Protein AF-A0A8T5BWF0-F1 (afdb_monomer)

Nearest PDB structures (foldseek):
  5tds-assembly1_B  TM=7.026E-01  e=5.397E-01  Ectopseudomonas mendocina
  3dhi-assembly1_B  TM=6.306E-01  e=6.871E-01  Ectopseudomonas mendocina
  7d7q-assembly1_A  TM=3.908E-01  e=3.546E+00  Salpingoeca rosetta

Mean predicted aligned error: 4.99 Å

Radius of gyration: 15.74 Å; Cα contacts (8 Å, |Δi|>4): 168; chains: 1; bounding box: 37×25×46 Å

Secondary structure (DSSP, 8-state):
--HHHHHHHHHHHHHHHHHHHHHHHHH---HHHHHHHHHHHHHHHHHHHHHHHHHHHTT--SSPPHHHHHHHH-HHHHHHHHHHHHHHHHTTTS-HHHHHHHHHHHHHHHHHHHIIIIIISHHHHH---HHHHHHHHHHHHHHHHHHHHHHHHHHHHHTT-

Sequence (161 aa):
MNLSKYYACLALLEDETNKLYEELINQCKEDSVKLILLNILYETIKHKEVLIFISKLRGAVYPPVIDECVKEAGYLLKDSLEFIRKLKAQVKEDSLLNILKRLIEFEEGVSEEYLIKIHGEASKFMEDDPIVKKILNYIAKDEERYVKLLKSACRILSKKA

pLDDT: mean 86.9, std 13.26, range [45.47, 98.25]

Foldseek 3Di:
DQLLLLLLLVLVLLVLLLLLLVLLLVPDPDVLLNVLSVVLSVLSVVSNVLSNVSSVVSPDDPNDDVVVNCVNVNCLSVVSSVQSVVLSVCSVPDDSLVSLVVVLCCLVVCVVVPLCCRQAPVCVVPPPDVVSNVVSVVSSVSSVVSSVSSVVSSVVVVVVD

Solvent-accessible surface area (backbone atoms only — not comparable to full-atom values): 8473 Å² total; per-residue (Å²): 122,55,65,23,52,31,30,20,39,52,19,50,46,30,52,50,48,32,56,33,40,54,52,51,43,72,72,45,84,49,65,73,44,30,51,52,43,51,54,49,33,56,50,35,48,51,50,19,55,52,26,41,50,59,6,44,78,60,72,34,65,78,84,57,60,67,74,57,31,35,72,43,61,30,63,68,54,51,53,48,48,52,49,46,54,53,52,44,72,37,59,86,79,49,55,69,58,58,55,52,49,53,50,42,51,46,54,58,70,41,34,76,58,42,46,40,55,64,36,46,49,44,36,66,79,69,49,85,52,69,65,60,42,52,51,37,48,48,51,42,54,48,56,63,47,45,52,58,49,53,54,50,37,44,54,56,50,64,75,74,109

Structure (mmCIF, N/CA/C/O backbone):
data_AF-A0A8T5BWF0-F1
#
_entry.id   AF-A0A8T5BWF0-F1
#
loop_
_atom_site.group_PDB
_atom_site.id
_atom_site.type_symbol
_atom_site.label_atom_id
_atom_site.label_alt_id
_atom_site.label_comp_id
_atom_site.label_asym_id
_atom_site.label_entity_id
_atom_site.label_seq_id
_atom_site.pdbx_PDB_ins_code
_atom_site.Cartn_x
_atom_site.Cartn_y
_atom_site.Cartn_z
_atom_site.occupancy
_atom_site.B_iso_or_equiv
_atom_site.auth_seq_id
_atom_site.auth_comp_id
_atom_site.auth_asym_id
_atom_site.auth_atom_id
_atom_site.pdbx_PDB_model_num
ATOM 1 N N . MET A 1 1 ? 18.492 2.815 -14.293 1.00 74.69 1 MET A N 1
ATOM 2 C CA . MET A 1 1 ? 17.273 2.239 -13.709 1.00 74.69 1 MET A CA 1
ATOM 3 C C . MET A 1 1 ? 16.461 1.602 -14.823 1.00 74.69 1 MET A C 1
ATOM 5 O O . MET A 1 1 ? 16.265 2.236 -15.852 1.00 74.69 1 MET A O 1
ATOM 9 N N . ASN A 1 2 ? 16.048 0.353 -14.658 1.00 85.12 2 ASN A N 1
ATOM 10 C CA . ASN A 1 2 ? 15.185 -0.371 -15.577 1.00 85.12 2 ASN A CA 1
ATOM 11 C C . ASN A 1 2 ? 13.723 -0.207 -15.134 1.00 85.12 2 ASN A C 1
ATOM 13 O O . ASN A 1 2 ? 13.317 -0.758 -14.113 1.00 85.12 2 ASN A O 1
ATOM 17 N N . LEU A 1 3 ? 12.934 0.533 -15.919 1.00 85.06 3 LEU A N 1
ATOM 18 C CA . LEU A 1 3 ? 11.540 0.851 -15.593 1.00 85.06 3 LEU A CA 1
ATOM 19 C C . LEU A 1 3 ? 10.651 -0.387 -15.445 1.00 85.06 3 LEU A C 1
ATOM 21 O O . LEU A 1 3 ? 9.770 -0.401 -14.593 1.00 85.06 3 LEU A O 1
ATOM 25 N N . SER A 1 4 ? 10.881 -1.447 -16.226 1.00 89.00 4 SER A N 1
ATOM 26 C CA . SER A 1 4 ? 10.054 -2.654 -16.125 1.00 89.00 4 SER A CA 1
ATOM 27 C C . SER A 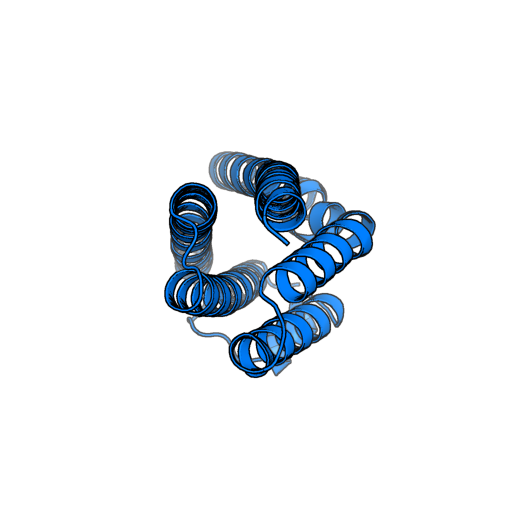1 4 ? 10.243 -3.340 -14.775 1.00 89.00 4 SER A C 1
ATOM 29 O O . SER A 1 4 ? 9.267 -3.659 -14.097 1.00 89.00 4 SER A O 1
ATOM 31 N N . LYS A 1 5 ? 11.498 -3.480 -14.340 1.00 90.50 5 LYS A N 1
ATOM 32 C CA . LYS A 1 5 ? 11.840 -4.005 -13.013 1.00 90.50 5 LYS A CA 1
ATOM 33 C C . LYS A 1 5 ? 11.354 -3.085 -11.902 1.00 90.50 5 LYS A C 1
ATOM 35 O O . LYS A 1 5 ? 10.800 -3.563 -10.922 1.00 90.50 5 LYS A O 1
ATOM 40 N N . TYR A 1 6 ? 11.499 -1.777 -12.087 1.00 88.56 6 TYR A N 1
ATOM 41 C CA . TYR A 1 6 ? 11.012 -0.780 -11.146 1.00 88.56 6 TYR A CA 1
ATOM 42 C C . TYR A 1 6 ? 9.509 -0.943 -10.865 1.00 88.56 6 TYR A C 1
ATOM 44 O O . TYR A 1 6 ? 9.120 -1.098 -9.710 1.00 88.56 6 TYR A O 1
ATOM 52 N N . TYR A 1 7 ? 8.669 -1.036 -11.902 1.00 89.88 7 TYR A N 1
ATOM 53 C CA . TYR A 1 7 ? 7.230 -1.271 -11.727 1.00 89.88 7 TYR A CA 1
ATOM 54 C C . TYR A 1 7 ? 6.911 -2.616 -11.070 1.00 89.88 7 TYR A C 1
ATOM 56 O O . TYR A 1 7 ? 6.006 -2.682 -10.240 1.00 89.88 7 TYR A O 1
ATOM 64 N N . ALA A 1 8 ? 7.665 -3.675 -11.382 1.00 93.06 8 ALA A N 1
ATOM 65 C CA . ALA A 1 8 ? 7.505 -4.961 -10.705 1.00 93.06 8 ALA A CA 1
ATOM 66 C C . ALA A 1 8 ? 7.804 -4.853 -9.197 1.00 93.06 8 ALA A C 1
ATOM 68 O O . ALA A 1 8 ? 7.142 -5.495 -8.383 1.00 93.06 8 ALA A O 1
ATOM 69 N N . CYS A 1 9 ? 8.772 -4.019 -8.817 1.00 91.31 9 CYS A N 1
ATOM 70 C CA . CYS A 1 9 ? 9.130 -3.771 -7.425 1.00 91.31 9 CYS A CA 1
ATOM 71 C C . CYS A 1 9 ? 8.092 -2.928 -6.681 1.00 91.31 9 CYS A C 1
ATOM 73 O O . CYS A 1 9 ? 7.807 -3.215 -5.521 1.00 91.31 9 CYS A O 1
ATOM 75 N N . LEU A 1 10 ? 7.467 -1.956 -7.351 1.00 90.12 10 LEU A N 1
ATOM 76 C CA . LEU A 1 10 ? 6.324 -1.237 -6.782 1.00 90.12 10 LEU A CA 1
ATOM 77 C C . LEU A 1 10 ? 5.132 -2.172 -6.575 1.00 90.12 10 LEU A C 1
ATOM 79 O O . LEU A 1 10 ? 4.538 -2.181 -5.504 1.00 90.12 10 LEU A O 1
ATOM 83 N N . ALA A 1 11 ? 4.841 -3.032 -7.555 1.00 92.94 11 ALA A N 1
ATOM 84 C CA . ALA A 1 11 ? 3.798 -4.042 -7.419 1.00 92.94 11 ALA A CA 1
ATOM 85 C C . ALA A 1 11 ? 4.033 -4.986 -6.228 1.00 92.94 11 ALA A C 1
ATOM 87 O O . ALA A 1 11 ? 3.078 -5.376 -5.561 1.00 92.94 11 ALA A O 1
ATOM 88 N N . LEU A 1 12 ? 5.289 -5.348 -5.943 1.00 93.88 12 LEU A N 1
ATOM 89 C CA . LEU A 1 12 ? 5.629 -6.169 -4.779 1.00 93.88 12 LEU A CA 1
ATOM 90 C C . LEU A 1 12 ? 5.302 -5.455 -3.460 1.00 93.88 12 LEU A C 1
ATOM 92 O O . LEU A 1 12 ? 4.835 -6.096 -2.520 1.00 93.88 12 LEU A O 1
ATOM 96 N N . LEU A 1 13 ? 5.545 -4.146 -3.381 1.00 91.56 13 LEU A N 1
ATOM 97 C CA . LEU A 1 13 ? 5.204 -3.362 -2.198 1.00 91.56 13 LEU A CA 1
ATOM 98 C C . LEU A 1 13 ? 3.688 -3.269 -2.014 1.00 91.56 13 LEU A C 1
ATOM 100 O O . LEU A 1 13 ? 3.204 -3.586 -0.932 1.00 91.56 13 LEU A O 1
ATOM 104 N N . GLU A 1 14 ? 2.939 -2.984 -3.080 1.00 92.88 14 GLU A N 1
ATOM 105 C CA . GLU A 1 14 ? 1.470 -3.035 -3.058 1.00 92.88 14 GLU A CA 1
ATOM 106 C C . GLU A 1 14 ? 0.953 -4.414 -2.614 1.00 92.88 14 GLU A C 1
ATOM 108 O O . GLU A 1 14 ? 0.005 -4.516 -1.840 1.00 92.88 14 GLU A O 1
ATOM 113 N N . ASP A 1 15 ? 1.577 -5.511 -3.054 1.00 95.44 15 ASP A N 1
ATOM 114 C CA . ASP A 1 15 ? 1.201 -6.867 -2.637 1.00 95.44 15 ASP A CA 1
ATOM 115 C C . ASP A 1 15 ? 1.419 -7.121 -1.138 1.00 95.44 15 ASP A C 1
ATOM 117 O O . ASP A 1 15 ? 0.577 -7.742 -0.488 1.00 95.44 15 ASP A O 1
ATOM 121 N N . GLU A 1 16 ? 2.513 -6.629 -0.553 1.00 94.62 16 GLU A N 1
ATOM 122 C CA . GLU A 1 16 ? 2.722 -6.721 0.897 1.00 94.62 16 GLU A CA 1
ATOM 123 C C . GLU A 1 16 ? 1.775 -5.804 1.682 1.00 94.62 16 GLU A C 1
ATOM 125 O O . GLU A 1 16 ? 1.261 -6.215 2.727 1.00 94.62 16 GLU A O 1
ATOM 130 N N . THR A 1 17 ? 1.482 -4.611 1.163 1.00 93.75 17 THR A N 1
ATOM 131 C CA . THR A 1 17 ? 0.509 -3.675 1.742 1.00 93.75 17 THR A CA 1
ATOM 132 C C . THR A 1 17 ? -0.908 -4.258 1.723 1.00 93.75 17 THR A C 1
ATOM 134 O O . THR A 1 17 ? -1.615 -4.192 2.729 1.00 93.75 17 THR A O 1
ATOM 137 N N . ASN A 1 18 ? -1.302 -4.938 0.642 1.00 94.88 18 ASN A N 1
ATOM 138 C CA . ASN A 1 18 ? -2.568 -5.674 0.558 1.00 94.88 18 ASN A CA 1
ATOM 139 C C . ASN A 1 18 ? -2.697 -6.706 1.686 1.00 94.88 18 ASN A C 1
ATOM 141 O O . ASN A 1 18 ? -3.688 -6.714 2.415 1.00 94.88 18 ASN A O 1
ATOM 145 N N . LYS A 1 19 ? -1.660 -7.527 1.890 1.00 96.81 19 LYS A N 1
ATOM 146 C CA . LYS A 1 19 ? -1.637 -8.546 2.956 1.00 96.81 19 LYS A CA 1
ATOM 147 C C . LYS A 1 19 ? -1.729 -7.928 4.353 1.00 96.81 19 LYS A C 1
ATOM 149 O O . LYS A 1 19 ? -2.298 -8.537 5.255 1.00 96.81 19 LYS A O 1
ATOM 154 N N . LEU A 1 20 ? -1.144 -6.745 4.560 1.00 96.12 20 LEU A N 1
ATOM 155 C CA . LEU A 1 20 ? -1.311 -5.998 5.807 1.00 96.12 20 LEU A CA 1
ATOM 156 C C . LEU A 1 20 ? -2.779 -5.597 6.001 1.00 96.12 20 LEU A C 1
ATOM 158 O O . LEU A 1 20 ? -3.335 -5.856 7.068 1.00 96.12 20 LEU A O 1
ATOM 162 N N . TYR A 1 21 ? -3.422 -5.012 4.988 1.00 97.56 21 TYR A N 1
ATOM 163 C CA . TYR A 1 21 ? -4.825 -4.606 5.084 1.00 97.56 21 TYR A CA 1
ATOM 164 C C . TYR A 1 21 ? -5.776 -5.779 5.317 1.00 97.56 21 TYR A C 1
ATOM 166 O O . TYR A 1 21 ? -6.682 -5.652 6.139 1.00 97.56 21 TYR A O 1
ATOM 174 N N . GLU A 1 22 ? -5.555 -6.925 4.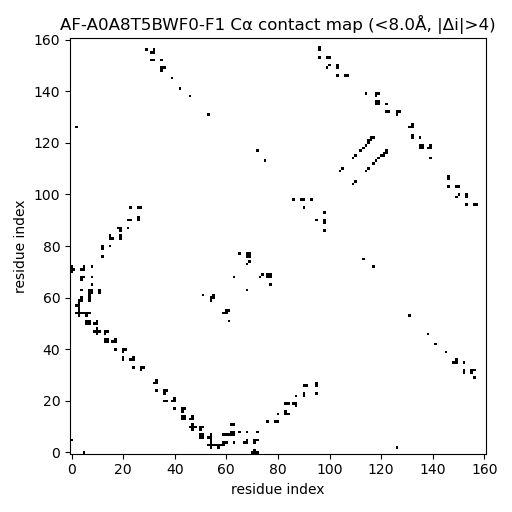671 1.00 97.75 22 GLU A N 1
ATOM 175 C CA . GLU A 1 22 ? -6.318 -8.152 4.937 1.00 97.75 22 GLU A CA 1
ATOM 176 C C . GLU A 1 22 ? -6.274 -8.532 6.425 1.00 97.75 22 GLU A C 1
ATOM 178 O O . GLU A 1 22 ? -7.317 -8.774 7.038 1.00 97.75 22 GLU A O 1
ATOM 183 N N . GLU A 1 23 ? -5.090 -8.512 7.045 1.00 97.38 23 GLU A N 1
ATOM 184 C CA . G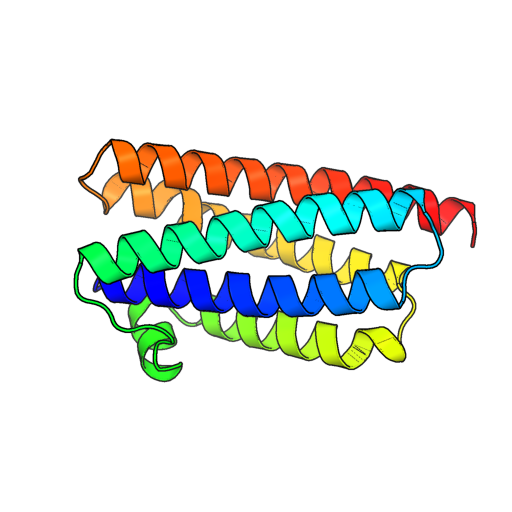LU A 1 23 ? -4.956 -8.819 8.471 1.00 97.38 23 GLU A CA 1
ATOM 185 C C . GLU A 1 23 ? -5.633 -7.754 9.352 1.00 97.38 23 GLU A C 1
ATOM 187 O O . GLU A 1 23 ? -6.336 -8.097 10.305 1.00 97.38 23 GLU A O 1
ATOM 192 N N . LEU A 1 24 ? -5.507 -6.466 9.012 1.00 97.06 24 LEU A N 1
ATOM 193 C CA . LEU A 1 24 ? -6.184 -5.383 9.738 1.00 97.06 24 LEU A CA 1
ATOM 194 C C . LEU A 1 24 ? -7.709 -5.535 9.696 1.00 97.06 24 LEU A C 1
ATOM 196 O O . LEU A 1 24 ? -8.376 -5.362 10.715 1.00 97.06 24 LEU A O 1
ATOM 200 N N . ILE A 1 25 ? -8.266 -5.886 8.536 1.0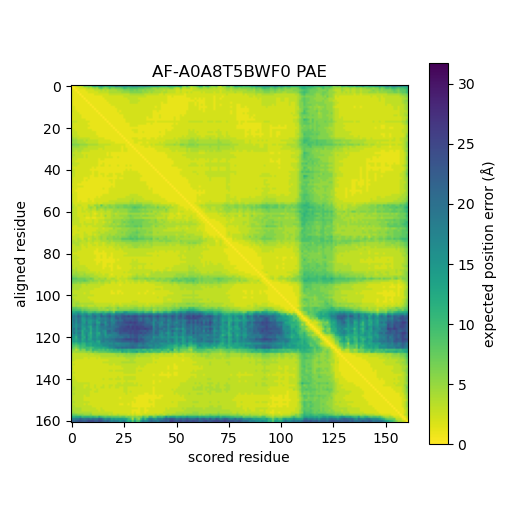0 97.62 25 ILE A N 1
ATOM 201 C CA . ILE A 1 25 ? -9.703 -6.123 8.339 1.00 97.62 25 ILE A CA 1
ATOM 202 C C . ILE A 1 25 ? -10.175 -7.321 9.168 1.00 97.62 25 ILE A C 1
ATOM 204 O O . ILE A 1 25 ? -11.269 -7.272 9.738 1.00 97.62 25 ILE A O 1
ATOM 208 N N . ASN A 1 26 ? -9.358 -8.373 9.261 1.00 95.88 26 ASN A N 1
ATOM 209 C CA . ASN A 1 26 ? -9.665 -9.563 10.052 1.00 95.88 26 ASN A CA 1
ATOM 210 C C . ASN A 1 26 ? -9.694 -9.271 11.560 1.00 95.88 26 ASN A C 1
ATOM 212 O O . ASN A 1 26 ? -10.545 -9.815 12.263 1.00 95.88 26 ASN A O 1
ATOM 216 N N . GLN A 1 27 ? -8.821 -8.386 12.054 1.00 94.38 27 GLN A N 1
ATOM 217 C CA . GLN A 1 27 ? -8.820 -7.965 13.463 1.00 94.38 27 GLN A CA 1
ATOM 218 C C . GLN A 1 27 ? -9.832 -6.848 13.776 1.00 94.38 27 GLN A C 1
ATOM 220 O O . GLN A 1 27 ? -10.169 -6.609 14.940 1.00 94.38 27 GLN A O 1
ATOM 225 N N . CYS A 1 28 ? -10.329 -6.137 12.762 1.00 95.62 28 CYS A N 1
ATOM 226 C CA . CYS A 1 28 ? -11.217 -4.999 12.956 1.00 95.62 28 CYS A CA 1
ATOM 227 C C . CYS A 1 28 ? -12.654 -5.433 13.287 1.00 95.62 28 CYS A C 1
ATOM 229 O O . CYS A 1 28 ? -13.347 -6.047 12.474 1.00 95.62 28 CYS A O 1
ATOM 231 N N . LYS A 1 29 ? -13.125 -5.039 14.476 1.00 93.94 29 LYS A N 1
ATOM 232 C CA . LYS A 1 29 ? -14.512 -5.241 14.933 1.00 93.94 29 LYS A CA 1
ATOM 233 C C . LYS A 1 29 ? -15.441 -4.065 14.627 1.00 93.94 29 LYS A C 1
ATOM 235 O O . LYS A 1 29 ? -16.646 -4.183 14.796 1.00 93.94 29 LYS A O 1
ATOM 240 N N . GLU A 1 30 ? -14.885 -2.922 14.240 1.00 96.31 30 GLU A N 1
ATOM 241 C CA . GLU A 1 30 ? -15.645 -1.696 14.020 1.00 96.31 30 GLU A CA 1
ATOM 242 C C . GLU A 1 30 ? -16.057 -1.586 12.551 1.00 96.31 30 GLU A C 1
ATOM 244 O O . GLU A 1 30 ? -15.223 -1.265 11.708 1.00 96.31 30 GLU A O 1
ATOM 249 N N . ASP A 1 31 ? -17.336 -1.800 12.237 1.00 97.00 31 ASP A N 1
ATOM 250 C CA . ASP A 1 31 ? -17.827 -1.894 10.851 1.00 97.00 31 ASP A CA 1
ATOM 251 C C . ASP A 1 31 ? -17.461 -0.683 9.984 1.00 97.00 31 ASP A C 1
ATOM 253 O O . ASP A 1 31 ? -17.048 -0.836 8.835 1.00 97.00 31 ASP A O 1
ATOM 257 N N . SER A 1 32 ? -17.542 0.530 10.540 1.00 97.50 32 SER A N 1
ATOM 258 C CA . SER A 1 32 ? -17.177 1.752 9.809 1.00 97.50 32 SER A CA 1
ATOM 259 C C . SER A 1 32 ? -15.683 1.805 9.477 1.00 97.50 32 SER A C 1
ATOM 261 O O . SER A 1 32 ? -15.297 2.251 8.398 1.00 97.50 32 SER A O 1
ATOM 263 N N . VAL A 1 33 ? -14.830 1.330 10.387 1.00 97.94 33 VAL A N 1
ATOM 264 C CA . VAL A 1 33 ? -13.383 1.242 10.153 1.00 97.94 33 VAL A CA 1
ATOM 265 C C . VAL A 1 33 ? -13.086 0.115 9.173 1.00 97.94 33 VAL A C 1
ATOM 267 O O . VAL A 1 33 ? -12.300 0.303 8.252 1.00 97.94 33 VAL A O 1
ATOM 270 N N . LYS A 1 34 ? -13.761 -1.027 9.310 1.00 97.88 34 LYS A N 1
ATOM 271 C CA . LYS A 1 34 ? -13.630 -2.161 8.399 1.00 97.88 34 LYS A CA 1
ATOM 272 C C . LYS A 1 34 ? -13.999 -1.782 6.965 1.00 97.88 34 LYS A C 1
ATOM 274 O O . LYS A 1 34 ? -13.278 -2.155 6.048 1.00 97.88 34 LYS A O 1
ATOM 279 N N . LEU A 1 35 ? -15.056 -0.990 6.773 1.00 98.19 35 LEU A N 1
ATOM 280 C CA . LEU A 1 35 ? -15.442 -0.447 5.468 1.00 98.19 35 LEU A CA 1
ATOM 281 C C . LEU A 1 35 ? -14.344 0.442 4.870 1.00 98.19 35 LEU A C 1
ATOM 283 O O . LEU A 1 35 ? -14.028 0.313 3.690 1.00 98.19 35 LEU A O 1
ATOM 287 N N . ILE A 1 36 ? -13.738 1.313 5.682 1.00 98.06 36 ILE A N 1
ATOM 288 C CA . ILE A 1 36 ? -12.611 2.148 5.249 1.00 98.06 36 ILE A CA 1
ATOM 289 C C . ILE A 1 36 ? -11.430 1.274 4.809 1.00 98.06 36 ILE A C 1
ATOM 291 O O . ILE A 1 36 ? -10.887 1.484 3.727 1.00 98.06 36 ILE A O 1
ATOM 295 N N . LEU A 1 37 ? -11.048 0.289 5.625 1.00 98.12 37 LEU A N 1
ATOM 296 C CA . LEU A 1 37 ? -9.923 -0.596 5.329 1.00 98.12 37 LEU A CA 1
ATOM 297 C C . LEU A 1 37 ? -10.182 -1.448 4.078 1.00 98.12 37 LEU A C 1
ATOM 299 O O . LEU A 1 37 ? -9.289 -1.584 3.251 1.00 98.12 37 LEU A O 1
ATOM 303 N N . LEU A 1 38 ? -11.406 -1.960 3.897 1.00 98.25 38 LEU A N 1
ATOM 304 C CA . LEU A 1 38 ? -11.819 -2.672 2.682 1.00 98.25 38 LEU A CA 1
ATOM 305 C C . LEU A 1 38 ? -11.710 -1.786 1.441 1.00 98.25 38 LEU A C 1
ATOM 307 O O . LEU A 1 38 ? -11.209 -2.235 0.415 1.00 98.25 38 LEU A O 1
ATOM 311 N N . ASN A 1 39 ? -12.159 -0.531 1.532 1.00 97.44 39 ASN A N 1
ATOM 312 C CA . ASN A 1 39 ? -12.042 0.410 0.424 1.00 97.44 39 ASN A CA 1
ATOM 313 C C . ASN A 1 39 ? -10.576 0.619 0.026 1.00 97.44 39 ASN A C 1
ATOM 315 O O . ASN A 1 39 ? -10.272 0.620 -1.159 1.00 97.44 39 ASN A O 1
ATOM 319 N N . ILE A 1 40 ? -9.677 0.782 0.999 1.00 96.00 40 ILE A N 1
ATOM 320 C CA . ILE A 1 40 ? -8.246 0.943 0.713 1.00 96.00 40 ILE A CA 1
ATOM 321 C C . ILE A 1 40 ? -7.671 -0.346 0.110 1.00 96.00 40 ILE A C 1
ATOM 323 O O . ILE A 1 40 ? -7.039 -0.280 -0.937 1.00 96.00 40 ILE A O 1
ATOM 327 N N . LEU A 1 41 ? -7.970 -1.515 0.690 1.00 96.88 41 LEU A N 1
ATOM 328 C CA . LEU A 1 41 ? -7.517 -2.813 0.176 1.00 96.88 41 LEU A CA 1
ATOM 329 C C . LEU A 1 41 ? -7.857 -3.000 -1.310 1.00 96.88 41 LEU A C 1
ATOM 331 O O . LEU A 1 41 ? -6.993 -3.385 -2.091 1.00 96.88 41 LEU A O 1
ATOM 335 N N . TYR A 1 42 ? -9.098 -2.729 -1.723 1.00 97.62 42 TYR A N 1
ATOM 336 C CA . TYR A 1 42 ? -9.483 -2.902 -3.128 1.00 97.62 42 TYR A CA 1
ATOM 337 C C . TYR A 1 42 ? -8.685 -2.005 -4.077 1.00 97.62 42 TYR A C 1
ATOM 339 O O . TYR A 1 42 ? -8.336 -2.426 -5.182 1.00 97.62 42 TYR A O 1
ATOM 347 N N . GLU A 1 43 ? -8.374 -0.788 -3.649 1.00 93.94 43 GLU A N 1
ATOM 348 C CA . GLU A 1 43 ? -7.608 0.155 -4.453 1.00 93.94 43 GLU A CA 1
ATOM 349 C C . GLU A 1 43 ? -6.118 -0.234 -4.509 1.00 93.94 43 GLU A C 1
ATOM 351 O O . GLU A 1 43 ? -5.533 -0.251 -5.591 1.00 93.94 43 GLU A O 1
ATOM 356 N N . THR A 1 44 ? -5.529 -0.687 -3.400 1.00 92.38 44 THR A N 1
ATOM 357 C CA . THR A 1 44 ? -4.167 -1.257 -3.347 1.00 92.38 44 THR A CA 1
ATOM 358 C C . THR A 1 44 ? -4.051 -2.541 -4.200 1.00 92.38 44 THR A C 1
ATOM 360 O O . THR A 1 44 ? -3.048 -2.761 -4.887 1.00 92.38 44 THR A O 1
ATOM 363 N N . ILE A 1 45 ? -5.095 -3.381 -4.275 1.00 96.62 45 ILE A N 1
ATOM 364 C CA . ILE A 1 45 ? -5.139 -4.529 -5.205 1.00 96.62 45 ILE A CA 1
ATOM 365 C C . ILE A 1 45 ? -5.137 -4.038 -6.656 1.00 96.62 45 ILE A C 1
ATOM 367 O O . ILE A 1 45 ? -4.364 -4.539 -7.476 1.00 96.62 45 ILE A O 1
ATOM 371 N N . LYS A 1 46 ? -5.965 -3.038 -6.982 1.00 96.56 46 LYS A N 1
ATOM 372 C CA . LYS A 1 46 ? -5.996 -2.417 -8.315 1.00 96.56 46 LYS A CA 1
ATOM 373 C C . LYS A 1 46 ? -4.615 -1.867 -8.693 1.00 96.56 46 LYS A C 1
ATOM 375 O O . LYS A 1 46 ? -4.167 -2.095 -9.815 1.00 96.56 46 LYS A O 1
ATOM 380 N N . HIS A 1 47 ? -3.930 -1.184 -7.773 1.00 93.56 47 HIS A N 1
ATOM 381 C CA . HIS A 1 47 ? -2.584 -0.639 -7.989 1.00 93.56 47 HIS A CA 1
ATOM 382 C C . HIS A 1 47 ? -1.584 -1.740 -8.326 1.00 93.56 47 HIS A C 1
ATOM 384 O O . HIS A 1 47 ? -0.911 -1.663 -9.358 1.00 93.56 47 HIS A O 1
ATOM 390 N N . LYS A 1 48 ? -1.553 -2.806 -7.516 1.00 95.12 48 LYS A N 1
ATOM 391 C CA . LYS A 1 48 ? -0.723 -3.987 -7.765 1.00 95.12 48 LYS A CA 1
ATOM 392 C C . LYS A 1 48 ? -0.929 -4.538 -9.174 1.00 95.12 48 LYS A C 1
ATOM 394 O O . LYS A 1 48 ? 0.035 -4.666 -9.923 1.00 95.12 48 LYS A O 1
ATOM 399 N N . GLU A 1 49 ? -2.167 -4.862 -9.546 1.00 97.56 49 GLU A N 1
ATOM 400 C CA . GLU A 1 49 ? -2.461 -5.499 -10.837 1.00 97.56 49 GLU A CA 1
ATOM 401 C C . GLU A 1 49 ? -2.055 -4.611 -12.021 1.00 97.56 49 GLU A C 1
ATOM 403 O O . GLU A 1 49 ? -1.458 -5.080 -12.994 1.00 97.56 49 GLU A O 1
ATOM 408 N N . VAL A 1 50 ? -2.304 -3.305 -11.911 1.00 94.75 50 VAL A N 1
ATOM 409 C CA . VAL A 1 50 ? -1.893 -2.312 -12.907 1.00 94.75 50 VAL A CA 1
ATOM 410 C C . VAL A 1 50 ? -0.370 -2.252 -13.042 1.00 94.75 50 VAL A C 1
ATOM 412 O O . VAL A 1 50 ? 0.149 -2.289 -14.159 1.00 94.75 50 VAL A O 1
ATOM 415 N N . LEU A 1 51 ? 0.367 -2.204 -11.932 1.00 93.44 51 LEU A N 1
ATOM 416 C CA . LEU A 1 51 ? 1.832 -2.152 -11.938 1.00 93.44 51 LEU A CA 1
ATOM 417 C C . LEU A 1 51 ? 2.449 -3.453 -12.473 1.00 93.44 51 LEU A C 1
ATOM 419 O O . LEU A 1 51 ? 3.389 -3.407 -13.272 1.00 93.44 51 LEU A O 1
ATOM 423 N N . ILE A 1 52 ? 1.873 -4.612 -12.127 1.00 95.56 52 ILE A N 1
ATOM 424 C CA . ILE A 1 52 ? 2.243 -5.907 -12.715 1.00 95.56 52 ILE A CA 1
ATOM 425 C C . ILE A 1 52 ? 2.054 -5.854 -14.229 1.00 95.56 52 ILE A C 1
ATOM 427 O O . ILE A 1 52 ? 2.963 -6.227 -14.972 1.00 95.56 52 ILE A O 1
ATOM 431 N N . PHE A 1 53 ? 0.906 -5.375 -14.703 1.00 95.69 53 PHE A N 1
ATOM 432 C CA . PHE A 1 53 ? 0.624 -5.286 -16.130 1.00 95.69 53 PHE A CA 1
ATOM 433 C C . PHE A 1 53 ? 1.626 -4.380 -16.861 1.00 95.69 53 PHE A C 1
ATOM 435 O O . PHE A 1 53 ? 2.231 -4.804 -17.847 1.00 95.69 53 PHE A O 1
ATOM 442 N N . ILE A 1 54 ? 1.884 -3.177 -16.338 1.00 91.94 54 ILE A N 1
ATOM 443 C CA . ILE A 1 54 ? 2.861 -2.227 -16.896 1.00 91.94 54 ILE A CA 1
ATOM 444 C C . ILE A 1 54 ? 4.267 -2.848 -16.953 1.00 91.94 54 ILE A C 1
ATOM 446 O O . ILE A 1 54 ? 4.970 -2.676 -17.956 1.00 91.94 54 ILE A O 1
ATOM 450 N N . SER A 1 55 ? 4.669 -3.589 -15.912 1.00 92.81 55 SER A N 1
ATOM 451 C CA . SER A 1 55 ? 5.971 -4.267 -15.858 1.00 92.81 55 SER A CA 1
ATOM 452 C C . SER A 1 55 ? 6.095 -5.373 -16.916 1.00 92.81 55 SER A C 1
ATOM 454 O O . SER A 1 55 ? 7.103 -5.446 -17.625 1.00 92.81 55 SER A O 1
ATOM 456 N N . LYS A 1 56 ? 5.037 -6.177 -17.100 1.00 94.75 56 LYS A N 1
ATOM 457 C CA . LYS A 1 56 ? 4.971 -7.267 -18.085 1.00 94.75 56 LYS A CA 1
ATOM 458 C C . LYS A 1 56 ? 4.979 -6.758 -19.522 1.00 94.75 56 LYS A C 1
ATOM 460 O O . LYS A 1 56 ? 5.672 -7.337 -20.353 1.00 94.75 56 LYS A O 1
ATOM 465 N N . LEU A 1 57 ? 4.288 -5.648 -19.809 1.00 91.31 57 LEU A N 1
ATOM 466 C CA . LEU A 1 57 ? 4.343 -4.994 -21.127 1.00 91.31 57 LEU A CA 1
ATOM 467 C C . LEU A 1 57 ? 5.774 -4.623 -21.542 1.00 91.31 57 LEU A C 1
ATOM 469 O O . LEU A 1 57 ? 6.072 -4.542 -22.729 1.00 91.31 57 LEU A O 1
ATOM 473 N N . ARG A 1 58 ? 6.663 -4.418 -20.564 1.00 88.62 58 ARG A N 1
ATOM 474 C CA . ARG A 1 58 ? 8.071 -4.052 -20.757 1.00 88.62 58 ARG A CA 1
ATOM 475 C C . ARG A 1 58 ? 9.030 -5.222 -20.473 1.00 88.62 58 ARG A C 1
ATOM 477 O O . ARG A 1 58 ? 10.220 -5.006 -20.248 1.00 88.62 58 ARG A O 1
ATOM 484 N N . GLY A 1 59 ? 8.519 -6.456 -20.459 1.00 91.00 59 GLY A N 1
ATOM 485 C CA . GLY A 1 59 ? 9.313 -7.685 -20.389 1.00 91.00 59 GLY A CA 1
ATOM 486 C C . GLY A 1 59 ? 9.859 -8.060 -19.008 1.00 91.00 59 GLY A C 1
ATOM 487 O O . GLY A 1 59 ? 10.747 -8.907 -18.932 1.00 91.00 59 GLY A O 1
ATOM 488 N N . ALA A 1 60 ? 9.374 -7.457 -17.918 1.00 92.38 60 ALA A N 1
ATOM 489 C CA . ALA A 1 60 ? 9.741 -7.898 -16.571 1.00 92.38 60 ALA A CA 1
ATOM 490 C C . ALA A 1 60 ? 8.959 -9.147 -16.135 1.00 92.38 60 ALA A C 1
ATOM 492 O O . ALA A 1 60 ? 7.828 -9.391 -16.562 1.00 92.38 60 ALA A O 1
ATOM 493 N N . VAL A 1 61 ? 9.570 -9.914 -15.233 1.00 92.31 61 VAL A N 1
ATOM 494 C CA . VAL A 1 61 ? 8.952 -11.055 -14.548 1.00 92.31 61 VAL A CA 1
ATOM 495 C C . VAL A 1 61 ? 8.459 -10.607 -13.171 1.00 92.31 61 VAL A C 1
ATOM 497 O O . VAL A 1 61 ? 9.091 -9.777 -12.520 1.00 92.31 61 VAL A O 1
ATOM 500 N N . TYR A 1 62 ? 7.336 -11.174 -12.729 1.00 92.94 62 TYR A N 1
ATOM 501 C CA . TYR A 1 62 ? 6.776 -10.967 -11.395 1.00 92.94 62 TYR A CA 1
ATOM 502 C C . TYR A 1 62 ? 6.564 -12.323 -10.689 1.00 92.94 62 TYR A C 1
ATOM 504 O O . TYR A 1 62 ? 6.052 -13.238 -11.343 1.00 92.94 62 TYR A O 1
ATOM 512 N N . PRO A 1 63 ? 6.883 -12.459 -9.385 1.00 92.94 63 PRO A N 1
ATOM 513 C CA . PRO A 1 63 ? 7.464 -11.433 -8.511 1.00 92.94 63 PRO A CA 1
ATOM 514 C C . PRO A 1 63 ? 8.950 -11.163 -8.825 1.00 92.94 63 PRO A C 1
ATOM 516 O O . PRO A 1 63 ? 9.651 -12.075 -9.266 1.00 92.94 63 PRO A O 1
ATOM 519 N N . PRO A 1 64 ? 9.444 -9.927 -8.619 1.00 92.94 64 PRO A N 1
ATOM 520 C CA . PRO A 1 64 ? 10.859 -9.612 -8.791 1.00 92.94 64 PRO A CA 1
ATOM 521 C C . PRO A 1 64 ? 11.703 -10.170 -7.635 1.00 92.94 64 PRO A C 1
ATOM 523 O O . PRO A 1 64 ? 11.207 -10.427 -6.535 1.00 92.94 64 PRO A O 1
ATOM 526 N N . VAL A 1 65 ? 13.010 -10.308 -7.861 1.00 91.94 65 VAL A N 1
ATOM 527 C CA . VAL A 1 65 ? 13.972 -10.625 -6.795 1.00 91.94 65 VAL A CA 1
ATOM 528 C C . VAL A 1 65 ? 14.226 -9.366 -5.958 1.00 91.94 65 VAL A C 1
ATOM 530 O O . VAL A 1 65 ? 14.482 -8.298 -6.510 1.00 91.94 65 VAL A O 1
ATOM 533 N N . ILE A 1 66 ? 14.193 -9.480 -4.625 1.00 86.81 66 ILE A N 1
ATOM 534 C CA . ILE A 1 66 ? 14.304 -8.323 -3.713 1.00 86.81 66 ILE A CA 1
ATOM 535 C C . ILE A 1 66 ? 15.604 -7.537 -3.931 1.00 86.81 66 ILE A C 1
ATOM 537 O O . ILE A 1 66 ? 15.565 -6.311 -3.973 1.00 86.81 66 ILE A O 1
ATOM 541 N N . ASP A 1 67 ? 16.736 -8.215 -4.126 1.00 89.12 67 ASP A N 1
ATOM 542 C CA . ASP A 1 67 ? 18.023 -7.547 -4.368 1.00 89.12 67 ASP A CA 1
ATOM 543 C C . ASP A 1 67 ? 18.007 -6.698 -5.649 1.00 89.12 67 ASP A C 1
ATOM 545 O O . ASP A 1 67 ? 18.605 -5.621 -5.700 1.00 89.12 67 ASP A O 1
ATOM 549 N N . GLU A 1 68 ? 17.265 -7.131 -6.675 1.00 87.56 68 GLU A N 1
ATOM 550 C CA . GLU A 1 68 ? 17.054 -6.316 -7.873 1.00 87.56 68 GLU A CA 1
ATOM 551 C C . GLU A 1 68 ? 16.198 -5.089 -7.560 1.00 87.56 68 GLU A C 1
ATOM 553 O O . GLU A 1 68 ? 16.465 -4.005 -8.068 1.00 87.56 68 GLU A O 1
ATOM 558 N N . CYS A 1 69 ? 15.220 -5.220 -6.671 1.00 86.12 69 CYS A N 1
ATOM 559 C CA . CYS A 1 69 ? 14.404 -4.093 -6.253 1.00 86.12 69 CYS A CA 1
ATOM 560 C C . CYS A 1 69 ? 15.179 -3.030 -5.479 1.00 86.12 69 CYS A C 1
ATOM 562 O O . CYS A 1 69 ? 14.955 -1.845 -5.708 1.00 86.12 69 CYS A O 1
ATOM 564 N N . VAL A 1 70 ? 16.147 -3.420 -4.646 1.00 85.69 70 VAL A N 1
ATOM 565 C CA . VAL A 1 70 ? 17.057 -2.458 -3.999 1.00 85.69 70 VAL A CA 1
ATOM 566 C C . VAL A 1 70 ? 17.869 -1.696 -5.042 1.00 85.69 70 VAL A C 1
ATOM 568 O O . VAL A 1 70 ? 18.045 -0.485 -4.934 1.00 85.69 70 VAL A O 1
ATOM 571 N N . LYS A 1 71 ? 18.348 -2.392 -6.077 1.00 86.81 71 LYS A N 1
ATOM 572 C CA . LYS A 1 71 ? 19.130 -1.776 -7.152 1.00 86.81 71 LYS A CA 1
ATOM 573 C C . LYS A 1 71 ? 18.307 -0.795 -7.988 1.00 86.81 71 LYS A C 1
ATOM 575 O O . LYS A 1 71 ? 18.825 0.250 -8.373 1.00 86.81 71 LYS A O 1
ATOM 580 N N . GLU A 1 72 ? 17.061 -1.143 -8.301 1.00 83.69 72 GLU A N 1
ATOM 581 C CA . GLU A 1 72 ? 16.233 -0.366 -9.229 1.00 83.69 72 GLU A CA 1
ATOM 582 C C . GLU A 1 72 ? 15.397 0.716 -8.535 1.00 83.69 72 GLU A C 1
ATOM 584 O O . GLU A 1 72 ? 15.257 1.806 -9.077 1.00 83.69 72 GLU A O 1
ATOM 589 N N . ALA A 1 73 ? 14.861 0.454 -7.343 1.00 78.69 73 ALA A N 1
ATOM 590 C CA . ALA A 1 73 ? 14.002 1.386 -6.605 1.00 78.69 73 ALA A CA 1
ATOM 591 C C . ALA A 1 73 ? 14.679 2.012 -5.372 1.00 78.69 73 ALA A C 1
ATOM 593 O O . ALA A 1 73 ? 14.115 2.910 -4.747 1.00 78.69 73 ALA A O 1
ATOM 594 N N . GLY A 1 74 ? 15.894 1.573 -5.032 1.00 81.19 74 GLY A N 1
ATOM 595 C CA . GLY A 1 74 ? 16.669 2.091 -3.910 1.00 81.19 74 GLY A CA 1
ATOM 596 C C . GLY A 1 74 ? 16.334 1.445 -2.563 1.00 81.19 74 GLY A C 1
ATOM 597 O O . GLY A 1 74 ? 15.431 0.618 -2.430 1.00 81.19 74 GLY A O 1
ATOM 598 N N . TYR A 1 75 ? 17.083 1.850 -1.535 1.00 80.81 75 TYR A N 1
ATOM 599 C CA . TYR A 1 75 ? 16.935 1.330 -0.171 1.00 80.81 75 TYR A CA 1
ATOM 600 C C . TYR A 1 75 ? 15.593 1.690 0.476 1.00 80.81 75 TYR A C 1
ATOM 602 O O . TYR A 1 75 ? 15.062 0.878 1.225 1.00 80.81 75 TYR A O 1
ATOM 610 N N . LEU A 1 76 ? 14.985 2.823 0.103 1.00 78.00 76 LEU A N 1
ATOM 611 C CA . LEU A 1 76 ? 13.673 3.227 0.622 1.00 78.00 76 LEU A CA 1
ATOM 612 C C . LEU A 1 76 ? 12.589 2.170 0.372 1.00 78.00 76 LEU A C 1
ATOM 614 O O . LEU A 1 76 ? 11.748 1.937 1.237 1.00 78.00 76 LEU A O 1
ATOM 618 N N . LEU A 1 77 ? 12.618 1.482 -0.775 1.00 83.38 77 LEU A N 1
ATOM 619 C CA . LEU A 1 77 ? 11.677 0.394 -1.048 1.00 83.38 77 LEU A CA 1
ATOM 620 C C . LEU A 1 77 ? 11.895 -0.790 -0.095 1.00 83.38 77 LEU A C 1
ATOM 622 O O . LEU A 1 77 ? 10.934 -1.382 0.395 1.00 83.38 77 LEU A O 1
ATOM 626 N N . LYS A 1 78 ? 13.155 -1.147 0.172 1.00 85.31 78 LYS A N 1
ATOM 627 C CA . LYS A 1 78 ? 13.489 -2.222 1.110 1.00 85.31 78 LYS A CA 1
ATOM 628 C C . LYS A 1 78 ? 12.992 -1.889 2.511 1.00 85.31 78 LYS A C 1
ATOM 630 O O . LYS A 1 78 ? 12.315 -2.718 3.113 1.00 85.31 78 LYS A O 1
ATOM 635 N N . ASP A 1 79 ? 13.269 -0.677 2.977 1.00 86.25 79 ASP A N 1
ATOM 636 C CA . ASP A 1 79 ? 12.849 -0.207 4.296 1.00 86.25 79 ASP A CA 1
ATOM 637 C C . ASP A 1 79 ? 11.317 -0.191 4.405 1.00 86.25 79 ASP A C 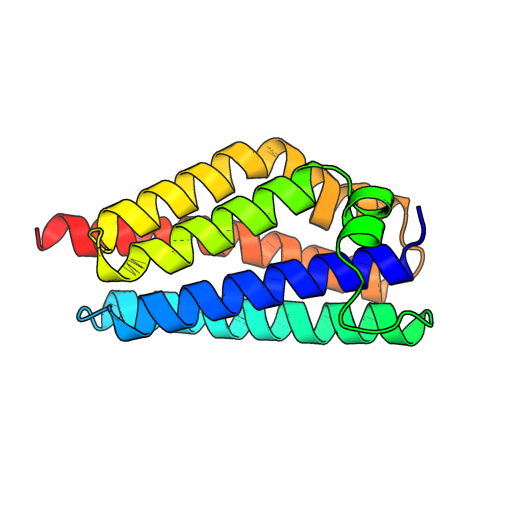1
ATOM 639 O O . ASP A 1 79 ? 10.756 -0.613 5.415 1.00 86.25 79 ASP A O 1
ATOM 643 N N . SER A 1 80 ? 10.631 0.189 3.322 1.00 87.38 80 SER A N 1
ATOM 644 C CA . SER A 1 80 ? 9.168 0.134 3.219 1.00 87.38 80 SER A CA 1
ATOM 645 C C . SER A 1 80 ? 8.637 -1.297 3.332 1.00 87.38 80 SER A C 1
ATOM 647 O O . SER A 1 80 ? 7.745 -1.574 4.132 1.00 87.38 80 SER A O 1
ATOM 649 N N . LEU A 1 81 ? 9.214 -2.241 2.582 1.00 89.50 81 LEU A N 1
ATOM 650 C CA . LEU A 1 81 ? 8.837 -3.657 2.646 1.00 89.50 81 LEU A CA 1
ATOM 651 C C . LEU A 1 81 ? 9.074 -4.245 4.043 1.00 89.50 81 LEU A C 1
ATOM 653 O O . LEU A 1 81 ? 8.233 -4.986 4.554 1.00 89.50 81 LEU A O 1
ATOM 657 N N . GLU A 1 82 ? 10.211 -3.937 4.664 1.00 91.62 82 GLU A N 1
ATOM 658 C CA . GLU A 1 82 ? 10.533 -4.382 6.021 1.00 91.62 82 GLU A CA 1
ATOM 659 C C . GLU A 1 82 ? 9.565 -3.791 7.049 1.00 91.62 82 GLU A C 1
ATOM 661 O O . GLU A 1 82 ? 9.058 -4.527 7.902 1.00 91.62 82 GLU A O 1
ATOM 666 N N . PHE A 1 83 ? 9.242 -2.501 6.933 1.00 92.06 83 PHE A N 1
ATOM 667 C CA . PHE A 1 83 ? 8.263 -1.836 7.784 1.00 92.06 83 PHE A CA 1
ATOM 668 C C . PHE A 1 83 ? 6.882 -2.490 7.678 1.00 92.06 83 PHE A C 1
ATOM 670 O O . PHE A 1 83 ? 6.331 -2.902 8.701 1.00 92.06 83 PHE A O 1
ATOM 677 N N . ILE A 1 84 ? 6.348 -2.656 6.464 1.00 93.12 84 ILE A N 1
ATOM 678 C CA . ILE A 1 84 ? 5.023 -3.251 6.234 1.00 93.12 84 ILE A CA 1
ATOM 679 C C . ILE A 1 84 ? 4.968 -4.689 6.759 1.00 93.12 84 ILE A C 1
ATOM 681 O O . ILE A 1 84 ? 4.028 -5.062 7.464 1.00 93.12 84 ILE A O 1
ATOM 685 N N . ARG A 1 85 ? 6.005 -5.496 6.499 1.00 94.38 85 ARG A N 1
ATOM 686 C CA . ARG A 1 85 ? 6.092 -6.876 7.007 1.00 94.38 85 ARG A CA 1
ATOM 687 C C . ARG A 1 85 ? 6.136 -6.927 8.530 1.00 94.38 85 ARG A C 1
ATOM 689 O O . ARG A 1 85 ? 5.441 -7.749 9.129 1.00 94.38 85 ARG A O 1
ATOM 696 N N . LYS A 1 86 ? 6.922 -6.047 9.156 1.00 94.62 86 LYS A N 1
ATOM 697 C CA . LYS A 1 86 ? 7.000 -5.933 10.616 1.00 94.62 86 LYS A CA 1
ATOM 698 C C . LYS A 1 86 ? 5.660 -5.506 11.204 1.00 94.62 86 LYS A C 1
ATOM 700 O O . LYS A 1 86 ? 5.221 -6.090 12.188 1.00 94.62 86 LYS A O 1
ATOM 705 N N . LEU A 1 87 ? 5.003 -4.522 10.595 1.00 94.31 87 LEU A N 1
ATOM 706 C CA . LEU A 1 87 ? 3.709 -4.035 11.049 1.00 94.31 87 LEU A CA 1
ATOM 707 C C . LEU A 1 87 ? 2.650 -5.139 10.958 1.00 94.31 87 LEU A C 1
ATOM 709 O O . LEU A 1 87 ? 1.941 -5.368 11.932 1.00 94.31 87 LEU A O 1
ATOM 713 N N . LYS A 1 88 ? 2.626 -5.897 9.850 1.00 95.31 88 LYS A N 1
ATOM 714 C CA . LYS A 1 88 ? 1.743 -7.059 9.653 1.00 95.31 88 LYS A CA 1
ATOM 715 C C . LYS A 1 88 ? 1.914 -8.112 10.749 1.00 95.31 88 LYS A C 1
ATOM 717 O O . LYS A 1 88 ? 0.924 -8.612 11.273 1.00 95.31 88 LYS A O 1
ATOM 722 N N . ALA A 1 89 ? 3.155 -8.430 11.121 1.00 94.75 89 ALA A N 1
ATOM 723 C CA . ALA A 1 89 ? 3.434 -9.396 12.186 1.00 94.75 89 ALA A CA 1
ATOM 724 C C . ALA A 1 89 ? 2.875 -8.957 13.554 1.00 94.75 89 ALA A C 1
ATOM 726 O O . ALA A 1 89 ? 2.527 -9.801 14.372 1.00 94.75 89 ALA A O 1
ATOM 727 N N . GLN A 1 90 ? 2.742 -7.649 13.780 1.00 94.75 90 GLN A N 1
ATOM 728 C CA . GLN A 1 90 ? 2.300 -7.066 15.048 1.00 94.75 90 GLN A CA 1
ATOM 729 C C . GLN A 1 90 ? 0.784 -6.852 15.138 1.00 94.75 90 GLN A C 1
ATOM 731 O O . GLN A 1 90 ? 0.287 -6.509 16.207 1.00 94.75 90 GLN A O 1
ATOM 736 N N . VAL A 1 91 ? 0.027 -7.070 14.055 1.00 93.94 91 VAL A N 1
ATOM 737 C CA . VAL A 1 91 ? -1.419 -6.767 14.006 1.00 93.94 91 VAL A CA 1
ATOM 738 C C . VAL A 1 91 ? -2.227 -7.542 15.055 1.00 93.94 91 VAL A C 1
ATOM 740 O O . VAL A 1 91 ? -3.258 -7.058 15.513 1.00 93.94 91 VAL A O 1
ATOM 743 N N . LYS A 1 92 ? -1.758 -8.725 15.467 1.00 91.00 92 LYS A N 1
ATOM 744 C CA . LYS A 1 92 ? -2.405 -9.547 16.506 1.00 91.00 92 LYS A CA 1
ATOM 745 C C . LYS A 1 92 ? -1.998 -9.181 17.934 1.00 91.00 92 LYS A C 1
ATOM 747 O O . LYS A 1 92 ? -2.673 -9.593 18.872 1.00 91.00 92 LYS A O 1
ATOM 752 N N . GLU A 1 93 ? -0.886 -8.473 18.097 1.00 91.00 93 GLU A N 1
ATOM 753 C CA . GLU A 1 93 ? -0.270 -8.189 19.398 1.00 91.00 93 GLU A CA 1
ATOM 754 C C . GLU A 1 93 ? -0.551 -6.758 19.868 1.00 91.00 93 GLU A C 1
ATOM 756 O O . GLU A 1 93 ? -0.671 -6.511 21.066 1.00 91.00 93 GLU A O 1
ATOM 761 N N . ASP A 1 94 ? -0.666 -5.815 18.932 1.00 91.62 94 ASP A N 1
ATOM 762 C CA . ASP A 1 94 ? -0.888 -4.399 19.212 1.00 91.62 94 ASP A CA 1
ATOM 763 C C . ASP A 1 94 ? -2.353 -4.003 18.970 1.00 91.62 94 ASP A C 1
ATOM 765 O O . ASP A 1 94 ? -3.121 -4.675 18.278 1.00 91.62 94 ASP A O 1
ATOM 769 N N . SER A 1 95 ? -2.759 -2.867 19.532 1.00 93.31 95 SER A N 1
ATOM 770 C CA . SER A 1 95 ? -4.076 -2.309 19.249 1.00 93.31 95 SER A CA 1
ATOM 771 C C . SER A 1 95 ? -4.159 -1.843 17.794 1.00 93.31 95 SER A C 1
ATOM 773 O O . SER A 1 95 ? -3.236 -1.215 17.267 1.00 93.31 95 SER A O 1
ATOM 775 N N . LEU A 1 96 ? -5.315 -2.062 17.159 1.00 94.31 96 LEU A N 1
ATOM 776 C CA . LEU A 1 96 ? -5.565 -1.585 15.796 1.00 94.31 96 LEU A CA 1
ATOM 777 C C . LEU A 1 96 ? -5.286 -0.078 15.665 1.00 94.31 96 LEU A C 1
ATOM 779 O O . LEU A 1 96 ? -4.699 0.357 14.681 1.00 94.31 96 LEU A O 1
ATOM 783 N N . LEU A 1 97 ? -5.643 0.720 16.678 1.00 95.44 97 LEU A N 1
ATOM 784 C CA . LEU A 1 97 ? -5.379 2.160 16.690 1.00 95.44 97 LEU A CA 1
ATOM 785 C C . LEU A 1 97 ? -3.879 2.484 16.606 1.00 95.44 97 LEU A C 1
ATOM 787 O O . LEU A 1 97 ? -3.500 3.373 15.846 1.00 95.44 97 LEU A O 1
ATOM 791 N N . ASN A 1 98 ? -3.029 1.784 17.360 1.00 95.06 98 ASN A N 1
ATOM 792 C CA . ASN A 1 98 ? -1.580 2.003 17.319 1.00 95.06 98 ASN A CA 1
ATOM 793 C C . ASN A 1 98 ? -0.984 1.594 15.974 1.00 95.06 98 ASN A C 1
ATOM 795 O O . ASN A 1 98 ? -0.162 2.327 15.425 1.00 95.06 98 ASN A O 1
ATOM 799 N N . ILE A 1 99 ? -1.437 0.469 15.414 1.00 96.06 99 ILE A N 1
ATOM 800 C CA . ILE A 1 99 ? -1.000 0.028 14.089 1.00 96.06 99 ILE A CA 1
ATOM 801 C C . ILE A 1 99 ? -1.354 1.074 13.026 1.00 96.06 99 ILE A C 1
ATOM 803 O O . ILE A 1 99 ? -0.487 1.466 12.248 1.00 96.06 99 ILE A O 1
ATOM 807 N N . LEU A 1 100 ? -2.590 1.587 13.028 1.00 95.38 100 LEU A N 1
ATOM 808 C CA . LEU A 1 100 ? -3.012 2.615 12.074 1.00 95.38 100 LEU A CA 1
ATOM 809 C C . LEU A 1 100 ? -2.252 3.934 12.260 1.00 95.38 100 LEU A C 1
ATOM 811 O O . LEU A 1 100 ? -1.913 4.571 11.268 1.00 95.38 100 LEU A O 1
ATOM 815 N N . LYS A 1 101 ? -1.944 4.345 13.498 1.00 94.75 101 LYS A N 1
ATOM 816 C CA . LYS A 1 101 ? -1.111 5.535 13.753 1.00 94.75 101 LYS A CA 1
ATOM 817 C C . LYS A 1 101 ? 0.286 5.385 13.161 1.00 94.75 101 LYS A C 1
ATOM 819 O O . LYS A 1 101 ? 0.728 6.280 12.457 1.00 94.75 101 LYS A O 1
ATOM 824 N N . ARG A 1 102 ? 0.938 4.244 13.385 1.00 93.56 102 ARG A N 1
ATOM 825 C CA . ARG A 1 102 ? 2.269 3.960 12.831 1.00 93.56 102 ARG A CA 1
ATOM 826 C C . ARG A 1 102 ? 2.250 3.875 11.310 1.00 93.56 102 ARG A C 1
ATOM 828 O O . ARG A 1 102 ? 3.189 4.337 10.677 1.00 93.56 102 ARG A O 1
ATOM 835 N N . LEU A 1 103 ? 1.191 3.307 10.728 1.00 91.38 103 LEU A N 1
ATOM 836 C CA . LEU A 1 103 ? 1.004 3.308 9.279 1.00 91.38 103 LEU A CA 1
ATOM 837 C C . LEU A 1 103 ? 0.875 4.740 8.753 1.00 91.38 103 LEU A C 1
ATOM 839 O O . LEU A 1 103 ? 1.556 5.080 7.806 1.00 91.38 103 LEU A O 1
ATOM 843 N N . ILE A 1 104 ? 0.083 5.601 9.400 1.00 90.38 104 ILE A N 1
ATOM 844 C CA . ILE A 1 104 ? -0.024 7.020 9.027 1.00 90.38 104 ILE A CA 1
ATOM 845 C C . ILE A 1 104 ? 1.322 7.736 9.169 1.00 90.38 104 ILE A C 1
ATOM 847 O O . ILE A 1 104 ? 1.708 8.449 8.258 1.00 90.38 104 ILE A O 1
ATOM 851 N N . GLU A 1 105 ? 2.045 7.552 10.275 1.00 88.25 105 GLU A N 1
ATOM 852 C CA . GLU A 1 105 ? 3.370 8.158 10.478 1.00 88.25 105 GLU A CA 1
ATOM 853 C C . GLU A 1 105 ? 4.364 7.725 9.402 1.00 88.25 105 GLU A C 1
ATOM 855 O O . GLU A 1 105 ? 5.140 8.544 8.916 1.00 88.25 105 GLU A O 1
ATOM 860 N N . PHE A 1 106 ? 4.319 6.451 9.011 1.00 84.44 106 PHE A N 1
ATOM 861 C CA . PHE A 1 106 ? 5.086 5.945 7.886 1.00 84.44 106 PHE A CA 1
ATOM 862 C C . PHE A 1 106 ? 4.638 6.616 6.589 1.00 84.44 106 PHE A C 1
ATOM 864 O O . PHE A 1 106 ? 5.456 7.266 5.958 1.00 84.44 106 PHE A O 1
ATOM 871 N N . GLU A 1 107 ? 3.354 6.561 6.235 1.00 75.31 107 GLU A N 1
ATOM 872 C CA . GLU A 1 107 ? 2.833 7.174 5.010 1.00 75.31 107 GLU A CA 1
ATOM 873 C C . GLU A 1 107 ? 3.125 8.677 4.941 1.00 75.31 107 GLU A C 1
ATOM 875 O O . GLU A 1 107 ? 3.429 9.162 3.867 1.00 75.31 107 GLU A O 1
ATOM 880 N N . GLU A 1 108 ? 3.092 9.418 6.053 1.00 74.50 108 GLU A N 1
ATOM 881 C CA . GLU A 1 108 ? 3.361 10.864 6.113 1.00 74.50 108 GLU A CA 1
ATOM 882 C C . GLU A 1 108 ? 4.855 11.213 6.149 1.00 74.50 108 GLU A C 1
ATOM 884 O O . GLU A 1 108 ? 5.277 12.160 5.487 1.00 74.50 108 GLU A O 1
ATOM 889 N N . GLY A 1 109 ? 5.660 10.465 6.908 1.00 65.31 109 GLY A N 1
ATOM 890 C CA . GLY A 1 109 ? 7.105 10.682 7.013 1.00 65.31 109 GLY A CA 1
ATOM 891 C C . GLY A 1 109 ? 7.863 10.187 5.784 1.00 65.31 109 GLY A C 1
ATOM 892 O O . GLY A 1 109 ? 8.881 10.755 5.400 1.00 65.31 109 GLY A O 1
ATOM 893 N N . VAL A 1 110 ? 7.337 9.151 5.137 1.00 55.47 110 VAL A N 1
ATOM 894 C CA . VAL A 1 110 ? 7.852 8.603 3.885 1.00 55.47 110 VAL A CA 1
ATOM 895 C C . VAL A 1 110 ? 7.255 9.382 2.707 1.00 55.47 110 VAL A C 1
ATOM 897 O O . VAL A 1 110 ? 7.984 9.630 1.757 1.00 55.47 110 VAL A O 1
ATOM 900 N N . SER A 1 111 ? 6.023 9.908 2.798 1.00 48.09 111 SER A N 1
ATOM 901 C CA . SER A 1 111 ? 5.338 10.765 1.799 1.00 48.09 111 SER A CA 1
ATOM 902 C C . SER A 1 111 ? 6.204 11.852 1.157 1.00 48.09 111 SER A C 1
ATOM 904 O O . SER A 1 111 ? 6.163 11.993 -0.065 1.00 48.09 111 SER A O 1
ATOM 906 N N . GLU A 1 112 ? 7.012 12.599 1.919 1.00 45.47 112 GLU A N 1
ATOM 907 C CA . GLU A 1 112 ? 7.809 13.689 1.330 1.00 45.47 112 GLU A CA 1
ATOM 908 C C . GLU A 1 112 ? 8.897 13.184 0.370 1.00 45.47 112 GLU A C 1
ATOM 910 O O . GLU A 1 112 ? 9.187 13.843 -0.624 1.00 45.47 112 GLU A O 1
ATOM 915 N N . GLU A 1 113 ? 9.457 11.992 0.582 1.00 45.94 113 GLU A N 1
ATOM 916 C CA . GLU A 1 113 ? 10.438 11.416 -0.346 1.00 45.94 113 GLU A CA 1
ATOM 917 C C . GLU A 1 113 ? 9.847 10.347 -1.271 1.00 45.94 113 GLU A C 1
ATOM 919 O O . GLU A 1 113 ? 10.287 10.210 -2.408 1.00 45.94 113 GLU A O 1
ATOM 924 N N . TYR A 1 114 ? 8.841 9.606 -0.823 1.00 52.78 114 TYR A N 1
ATOM 925 C CA . TYR A 1 114 ? 8.292 8.410 -1.458 1.00 52.78 114 TYR A CA 1
ATOM 926 C C . TYR A 1 114 ? 7.148 8.717 -2.420 1.00 52.78 114 TYR A C 1
ATOM 928 O O . TYR A 1 114 ? 7.189 8.243 -3.549 1.00 52.78 114 TYR A O 1
ATOM 936 N N . LEU A 1 115 ? 6.172 9.570 -2.079 1.00 51.91 115 LEU A N 1
ATOM 937 C CA . LEU A 1 115 ? 5.149 9.982 -3.062 1.00 51.91 115 LEU A CA 1
ATOM 938 C C . LEU A 1 115 ? 5.784 10.776 -4.208 1.00 51.91 115 LEU A C 1
ATOM 940 O O . LEU A 1 115 ? 5.428 10.596 -5.377 1.00 51.91 115 LEU A O 1
ATOM 944 N N . ILE A 1 116 ? 6.777 11.601 -3.869 1.00 48.66 116 ILE A N 1
ATOM 945 C CA . ILE A 1 116 ? 7.520 12.435 -4.811 1.00 48.66 116 ILE A CA 1
ATOM 946 C C . ILE A 1 116 ? 8.453 11.577 -5.687 1.00 48.66 116 ILE A C 1
ATOM 948 O O . ILE A 1 116 ? 8.341 11.631 -6.915 1.00 48.66 116 ILE A O 1
ATOM 952 N N . LYS A 1 117 ? 9.320 10.723 -5.114 1.00 50.50 117 LYS A N 1
ATOM 953 C CA . LYS A 1 117 ? 10.255 9.901 -5.912 1.00 50.50 117 LYS A CA 1
ATOM 954 C C . LYS A 1 117 ? 9.631 8.650 -6.523 1.00 50.50 117 LYS A C 1
ATOM 956 O O . LYS A 1 117 ? 10.126 8.226 -7.561 1.00 50.50 117 LYS A O 1
ATOM 961 N N . ILE A 1 118 ? 8.604 8.041 -5.924 1.00 55.19 118 ILE A N 1
ATOM 962 C CA . ILE A 1 118 ? 8.099 6.741 -6.387 1.00 55.19 118 ILE A CA 1
ATOM 963 C C . ILE A 1 118 ? 6.916 6.843 -7.348 1.00 55.19 118 ILE A C 1
ATOM 965 O O . ILE A 1 118 ? 6.954 6.281 -8.443 1.00 55.19 118 ILE A O 1
ATOM 969 N N . HIS A 1 119 ? 5.875 7.587 -6.984 1.00 53.16 119 HIS A N 1
ATOM 970 C CA . HIS A 1 119 ? 4.636 7.580 -7.764 1.00 53.16 119 HIS A CA 1
ATOM 971 C C . HIS A 1 119 ? 4.470 8.815 -8.662 1.00 53.16 119 HIS A C 1
ATOM 973 O O . HIS A 1 119 ? 3.943 8.694 -9.772 1.00 53.16 119 HIS A O 1
ATOM 979 N N . GLY A 1 120 ? 4.939 9.991 -8.229 1.00 54.72 120 GLY A N 1
ATOM 980 C CA . GLY A 1 120 ? 4.520 11.270 -8.807 1.00 54.72 120 GLY A CA 1
ATOM 981 C C . GLY A 1 120 ? 5.522 12.001 -9.703 1.00 54.72 120 GLY A C 1
ATOM 982 O O . GLY A 1 120 ? 5.145 12.428 -10.792 1.00 54.72 120 GLY A O 1
ATOM 983 N N . GLU A 1 121 ? 6.762 12.232 -9.263 1.00 51.50 121 GLU A N 1
ATOM 984 C CA . GLU A 1 121 ? 7.688 13.120 -9.988 1.00 51.50 121 GLU A CA 1
ATOM 985 C C . GLU A 1 121 ? 8.702 12.365 -10.832 1.00 51.50 121 GLU A C 1
ATOM 987 O O . GLU A 1 121 ? 8.893 12.708 -11.997 1.00 51.50 121 GLU A O 1
ATOM 992 N N . ALA A 1 122 ? 9.283 11.280 -10.321 1.00 51.59 122 ALA A N 1
ATOM 993 C CA . ALA A 1 122 ? 10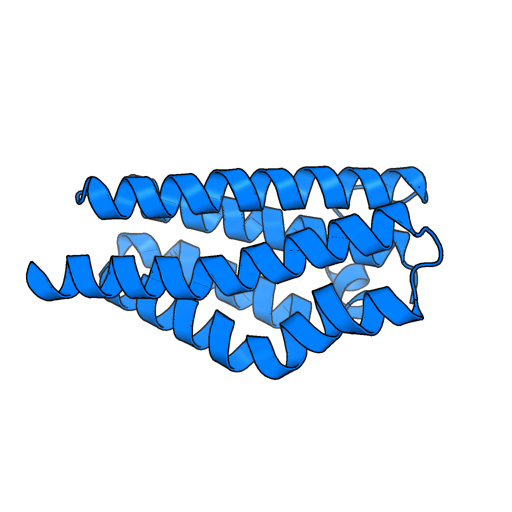.217 10.495 -11.119 1.00 51.59 122 ALA A CA 1
ATOM 994 C C . ALA A 1 122 ? 9.501 9.854 -12.330 1.00 51.59 122 ALA A C 1
ATOM 996 O O . ALA A 1 122 ? 10.016 9.879 -13.445 1.00 51.59 122 ALA A O 1
ATOM 997 N N . SER A 1 123 ? 8.266 9.370 -12.166 1.00 55.25 123 SER A N 1
ATOM 998 C CA . SER A 1 123 ? 7.454 8.824 -13.266 1.00 55.25 123 SER A CA 1
ATOM 999 C C . SER A 1 123 ? 7.115 9.866 -14.347 1.00 55.25 123 SER A C 1
ATOM 1001 O O . SER A 1 123 ? 7.090 9.533 -15.531 1.00 55.25 123 SER A O 1
ATOM 1003 N N . LYS A 1 124 ? 6.925 11.145 -13.983 1.00 55.78 124 LYS A N 1
ATOM 1004 C CA . LYS A 1 124 ? 6.697 12.240 -14.948 1.00 55.78 124 LYS A CA 1
ATOM 1005 C C . LYS A 1 124 ? 7.898 12.481 -15.863 1.00 55.78 124 LYS A C 1
ATOM 1007 O O . LYS A 1 124 ? 7.691 12.817 -17.030 1.00 55.78 124 LYS A O 1
ATOM 1012 N N . PHE A 1 125 ? 9.116 12.302 -15.354 1.00 58.75 125 PHE A N 1
ATOM 1013 C CA . PHE A 1 125 ? 10.346 12.503 -16.125 1.00 58.75 125 PHE A CA 1
ATOM 1014 C C . PHE A 1 125 ? 10.879 11.229 -16.787 1.00 58.75 125 PHE A C 1
ATOM 1016 O O . PHE A 1 125 ? 11.633 11.340 -17.747 1.00 58.75 125 PHE A O 1
ATOM 1023 N N . MET A 1 126 ? 10.502 10.043 -16.301 1.00 68.12 126 MET A N 1
ATOM 1024 C CA . MET A 1 126 ? 11.093 8.777 -16.753 1.00 68.12 126 MET A CA 1
ATOM 1025 C C . MET A 1 126 ? 10.178 7.923 -17.636 1.00 68.12 126 MET A C 1
ATOM 1027 O O . MET A 1 126 ? 10.691 7.131 -18.415 1.00 68.12 126 MET A O 1
ATOM 1031 N N . GLU A 1 127 ? 8.851 8.033 -17.520 1.00 80.25 127 GLU A N 1
ATOM 1032 C CA . GLU A 1 127 ? 7.921 7.234 -18.331 1.00 80.25 127 GLU A CA 1
ATOM 1033 C C . GLU A 1 127 ? 7.470 8.013 -19.565 1.00 80.25 127 GLU A C 1
ATOM 1035 O O . GLU A 1 127 ? 6.938 9.105 -19.427 1.00 80.25 127 GLU A O 1
ATOM 1040 N N . ASP A 1 128 ? 7.622 7.473 -20.768 1.00 83.06 128 ASP A N 1
ATOM 1041 C CA . ASP A 1 128 ? 7.263 8.189 -21.999 1.00 83.06 128 ASP A CA 1
ATOM 1042 C C . ASP A 1 128 ? 5.799 7.984 -22.406 1.00 83.06 128 ASP A C 1
ATOM 1044 O O . ASP A 1 128 ? 5.213 8.853 -23.056 1.00 83.06 128 ASP A O 1
ATOM 1048 N N . ASP A 1 129 ? 5.171 6.885 -21.979 1.00 87.69 129 ASP A N 1
ATOM 1049 C CA . ASP A 1 129 ? 3.781 6.590 -22.311 1.00 87.69 129 ASP A CA 1
ATOM 1050 C C . ASP A 1 129 ? 2.814 7.516 -21.533 1.00 87.69 129 ASP A C 1
ATOM 1052 O O . ASP A 1 129 ? 2.732 7.456 -20.297 1.00 87.69 129 ASP A O 1
ATOM 1056 N N . PRO A 1 130 ? 2.032 8.368 -22.227 1.00 88.19 130 PRO A N 1
ATOM 1057 C CA . PRO A 1 130 ? 1.136 9.324 -21.583 1.00 88.19 130 PRO A CA 1
ATOM 1058 C C . PRO A 1 130 ? -0.010 8.655 -20.810 1.00 88.19 130 PRO A C 1
ATOM 1060 O O . PRO A 1 130 ? -0.503 9.226 -19.833 1.00 88.19 130 PRO A O 1
ATOM 1063 N N . ILE A 1 131 ? -0.441 7.456 -21.212 1.00 90.12 131 ILE A N 1
ATOM 1064 C CA . ILE A 1 131 ? -1.480 6.696 -20.513 1.00 90.12 131 ILE A CA 1
ATOM 1065 C C . ILE A 1 131 ? -0.915 6.126 -19.218 1.00 90.12 131 ILE A C 1
ATOM 1067 O O . ILE A 1 131 ? -1.535 6.295 -18.166 1.00 90.12 131 ILE A O 1
ATOM 1071 N N . VAL A 1 132 ? 0.282 5.535 -19.260 1.00 88.62 132 VAL A N 1
ATOM 1072 C CA . VAL A 1 132 ? 0.951 5.027 -18.051 1.00 88.62 132 VAL A CA 1
ATOM 1073 C C . VAL A 1 132 ? 1.216 6.168 -17.071 1.00 88.62 132 VAL A C 1
ATOM 1075 O O . VAL A 1 132 ? 0.835 6.068 -15.906 1.00 88.62 132 VAL A O 1
ATOM 1078 N N . LYS A 1 133 ? 1.740 7.306 -17.541 1.00 86.19 133 LYS A N 1
ATOM 1079 C CA . LYS A 1 133 ? 1.882 8.531 -16.734 1.00 86.19 133 LYS A CA 1
ATOM 1080 C C . LYS A 1 133 ? 0.576 8.936 -16.055 1.00 86.19 133 LYS A C 1
ATOM 1082 O O . LYS A 1 133 ? 0.556 9.254 -14.867 1.00 86.19 133 LYS A O 1
ATOM 1087 N N . LYS A 1 134 ? -0.532 8.958 -16.797 1.00 88.00 134 LYS A N 1
ATOM 1088 C CA . LYS A 1 134 ? -1.842 9.341 -16.257 1.00 88.00 134 LYS A CA 1
ATOM 1089 C C . LYS A 1 134 ? -2.324 8.363 -15.182 1.00 88.00 134 LYS A C 1
ATOM 1091 O O . LYS A 1 134 ? -2.820 8.810 -14.152 1.00 88.00 134 LYS A O 1
ATOM 1096 N N . ILE A 1 135 ? -2.134 7.064 -15.396 1.00 89.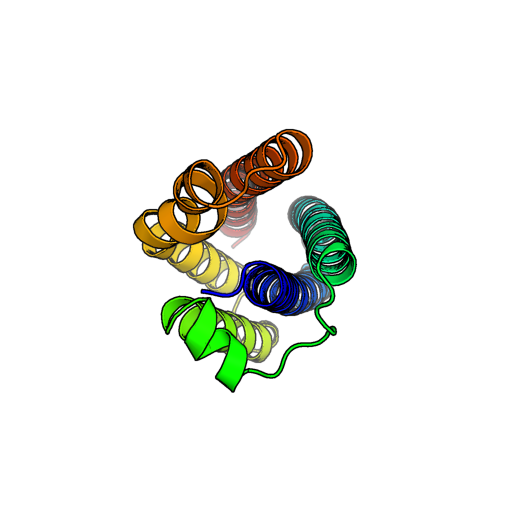56 135 ILE A N 1
ATOM 1097 C CA . ILE A 1 135 ? -2.474 6.011 -14.434 1.00 89.56 135 ILE A CA 1
ATOM 1098 C C . ILE A 1 135 ? -1.637 6.137 -13.154 1.00 89.56 135 ILE A C 1
ATOM 1100 O O . ILE A 1 135 ? -2.202 6.123 -12.065 1.00 89.56 135 ILE A O 1
ATOM 1104 N N . LEU A 1 136 ? -0.322 6.341 -13.262 1.00 86.06 136 LEU A N 1
ATOM 1105 C CA . LEU A 1 136 ? 0.556 6.533 -12.099 1.00 86.06 136 LEU A CA 1
ATOM 1106 C C . LEU A 1 136 ? 0.169 7.775 -11.283 1.00 86.06 136 LEU A C 1
ATOM 1108 O O . LEU A 1 136 ? 0.190 7.743 -10.057 1.00 86.06 136 LEU A O 1
ATOM 1112 N N . ASN A 1 137 ? -0.277 8.846 -11.948 1.00 84.00 137 ASN A N 1
ATOM 1113 C CA . ASN A 1 137 ? -0.825 10.015 -11.258 1.00 84.00 137 ASN A CA 1
ATOM 1114 C C . ASN A 1 137 ? -2.151 9.720 -10.533 1.00 84.00 137 ASN A C 1
ATOM 1116 O O . ASN A 1 137 ? -2.441 10.373 -9.533 1.00 84.00 137 ASN A O 1
ATOM 1120 N N . TYR A 1 138 ? -2.979 8.795 -11.029 1.00 88.62 138 TYR A N 1
ATOM 1121 C CA . TYR A 1 138 ? -4.172 8.358 -10.297 1.00 88.62 138 TYR A CA 1
ATOM 1122 C C . TYR A 1 138 ? -3.796 7.563 -9.052 1.00 88.62 138 TYR A C 1
ATOM 1124 O O . TYR A 1 138 ? -4.305 7.883 -7.984 1.00 88.62 138 TYR A O 1
ATOM 1132 N N . ILE A 1 139 ? -2.839 6.639 -9.175 1.00 87.88 139 ILE A N 1
ATOM 1133 C CA . ILE A 1 139 ? -2.288 5.878 -8.046 1.00 87.88 139 ILE A CA 1
ATOM 1134 C C . ILE A 1 139 ? -1.778 6.833 -6.959 1.00 87.88 139 ILE A C 1
ATOM 1136 O O . ILE A 1 139 ? -2.240 6.772 -5.828 1.00 87.88 139 ILE A O 1
ATOM 1140 N N . ALA A 1 140 ? -0.930 7.805 -7.315 1.00 83.38 140 ALA A N 1
ATOM 1141 C CA . ALA A 1 140 ? -0.395 8.780 -6.358 1.00 83.38 140 ALA A CA 1
ATOM 1142 C C . ALA A 1 140 ? -1.491 9.551 -5.591 1.00 83.38 140 ALA A C 1
ATOM 1144 O O . ALA A 1 140 ? -1.392 9.764 -4.385 1.00 83.38 140 ALA A O 1
ATOM 1145 N N . LYS A 1 141 ? -2.562 9.963 -6.282 1.00 85.44 141 LYS A N 1
ATOM 1146 C CA . LYS A 1 141 ? -3.697 10.665 -5.656 1.00 85.44 141 LYS A CA 1
ATOM 1147 C C . LYS A 1 141 ? -4.531 9.760 -4.756 1.00 85.44 141 LYS A C 1
ATOM 1149 O O . LYS A 1 141 ? -5.155 10.246 -3.809 1.00 85.44 141 LYS A O 1
ATOM 1154 N N . ASP A 1 142 ? -4.605 8.478 -5.090 1.00 88.06 142 ASP A N 1
ATOM 1155 C CA . ASP A 1 142 ? -5.288 7.483 -4.280 1.00 88.06 142 ASP A CA 1
ATOM 1156 C C . ASP A 1 142 ? -4.519 7.279 -2.956 1.00 88.06 142 ASP A C 1
ATOM 1158 O O . ASP A 1 142 ? -5.144 7.368 -1.898 1.00 88.06 142 ASP A O 1
ATOM 1162 N N . GLU A 1 143 ? -3.181 7.205 -2.984 1.00 85.06 143 GLU A N 1
ATOM 1163 C CA . GLU A 1 143 ? -2.334 7.140 -1.774 1.00 85.06 143 GLU A CA 1
ATOM 1164 C C . GLU A 1 143 ? -2.545 8.344 -0.828 1.00 85.06 143 GLU A C 1
ATOM 1166 O O . GLU A 1 143 ? -2.802 8.186 0.369 1.00 85.06 143 GLU A O 1
ATOM 1171 N N . GLU A 1 144 ? -2.572 9.577 -1.358 1.00 83.88 144 GLU A N 1
ATOM 1172 C CA . GLU A 1 144 ? -2.882 10.778 -0.558 1.00 83.88 144 GLU A CA 1
ATOM 1173 C C . GLU A 1 144 ? -4.269 10.705 0.111 1.00 83.88 144 GLU A C 1
ATOM 1175 O O . GLU A 1 144 ? -4.507 11.249 1.202 1.00 83.88 144 GLU A O 1
ATOM 1180 N N . ARG A 1 145 ? -5.233 10.066 -0.561 1.00 89.25 145 ARG A N 1
ATOM 1181 C CA . ARG A 1 145 ? -6.585 9.868 -0.034 1.00 89.25 145 ARG A CA 1
ATOM 1182 C C . ARG A 1 145 ? -6.595 8.806 1.064 1.00 89.25 145 ARG A C 1
ATOM 1184 O O . ARG A 1 145 ? -7.349 8.980 2.027 1.00 89.25 145 ARG A O 1
ATOM 1191 N N . TYR A 1 146 ? -5.765 7.767 0.980 1.00 89.88 146 TYR A N 1
ATOM 1192 C CA . TYR A 1 146 ? -5.677 6.733 2.014 1.00 89.88 146 TYR A CA 1
ATOM 1193 C C . TYR A 1 146 ? -5.263 7.316 3.355 1.00 89.88 146 TYR A C 1
ATOM 1195 O O . TYR A 1 146 ? -5.934 7.051 4.349 1.00 89.88 146 TYR A O 1
ATOM 1203 N N . VAL A 1 147 ? -4.273 8.212 3.394 1.00 89.44 147 VAL A N 1
ATOM 1204 C CA . VAL A 1 147 ? -3.858 8.885 4.641 1.00 89.44 147 VAL A CA 1
ATOM 1205 C C . VAL A 1 147 ? -5.044 9.579 5.325 1.00 89.44 147 VAL A C 1
ATOM 1207 O O . VAL A 1 147 ? -5.248 9.459 6.537 1.00 89.44 147 VAL A O 1
ATOM 1210 N N . LYS A 1 148 ? -5.898 10.269 4.559 1.00 92.25 148 LYS A N 1
ATOM 1211 C CA . LYS A 1 148 ? -7.098 10.949 5.090 1.00 92.25 148 LYS A CA 1
ATOM 1212 C C . LYS A 1 148 ? -8.136 9.957 5.626 1.00 92.25 148 LYS A C 1
ATOM 1214 O O . LYS A 1 148 ? -8.773 10.218 6.654 1.00 92.25 148 LYS A O 1
ATOM 1219 N N . LEU A 1 149 ? -8.307 8.828 4.944 1.00 95.38 149 LEU A N 1
ATOM 1220 C CA . LEU A 1 149 ? -9.200 7.749 5.360 1.00 95.38 149 LEU A CA 1
ATOM 1221 C C . LEU A 1 149 ? -8.692 7.049 6.628 1.00 95.38 149 LEU A C 1
ATOM 1223 O O . LEU A 1 149 ? -9.455 6.907 7.584 1.00 95.38 149 LEU A O 1
ATOM 1227 N N . LEU A 1 150 ? -7.402 6.717 6.697 1.00 95.31 150 LEU A N 1
ATOM 1228 C CA . LEU A 1 150 ? -6.753 6.136 7.875 1.00 95.31 150 LEU A CA 1
ATOM 1229 C C . LEU A 1 150 ? -6.862 7.066 9.088 1.00 95.31 150 LEU A C 1
ATOM 1231 O O . LEU A 1 150 ? -7.248 6.634 10.174 1.00 95.31 150 LEU A O 1
ATOM 1235 N N . LYS A 1 151 ? -6.641 8.375 8.908 1.00 95.50 151 LYS A N 1
ATOM 1236 C CA . LYS A 1 151 ? -6.878 9.373 9.967 1.00 95.50 151 LYS A CA 1
ATOM 1237 C C . LYS A 1 151 ? -8.327 9.369 10.453 1.00 95.50 151 LYS A C 1
ATOM 1239 O O . LYS A 1 151 ? -8.581 9.529 11.647 1.00 95.50 151 LYS A O 1
ATOM 1244 N N . SER A 1 152 ? -9.285 9.179 9.550 1.00 97.00 152 SER A N 1
ATOM 1245 C CA . SER A 1 152 ? -10.703 9.073 9.908 1.00 97.00 152 SER A CA 1
ATOM 1246 C C . SER A 1 152 ? -10.993 7.787 10.688 1.00 97.00 152 SER A C 1
ATOM 1248 O O . SER A 1 152 ? -11.672 7.851 11.713 1.00 97.00 152 SER A O 1
ATOM 1250 N N . ALA A 1 153 ? -10.399 6.658 10.295 1.00 97.12 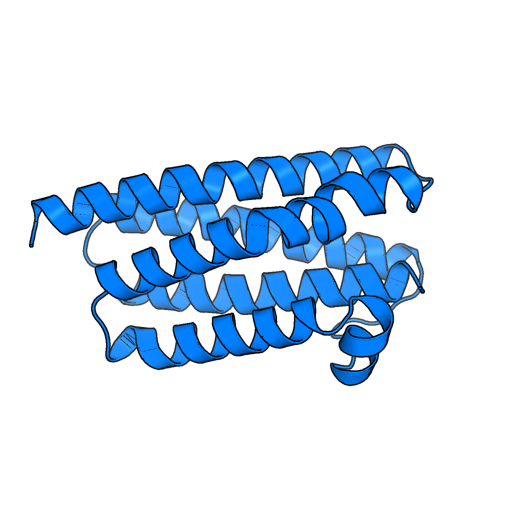153 ALA A N 1
ATOM 1251 C CA . ALA A 1 153 ? -10.458 5.408 11.051 1.00 97.12 153 ALA A CA 1
ATOM 1252 C C . ALA A 1 153 ? -9.889 5.566 12.475 1.00 97.12 153 ALA A C 1
ATOM 1254 O O . ALA A 1 153 ? -10.553 5.203 13.446 1.00 97.12 153 ALA A O 1
ATOM 1255 N N . CYS A 1 154 ? -8.726 6.208 12.628 1.00 96.56 154 CYS A N 1
ATOM 1256 C CA . CYS A 1 154 ? -8.139 6.514 13.936 1.00 96.56 154 CYS A CA 1
ATOM 1257 C C . CYS A 1 154 ? -9.058 7.368 14.819 1.00 96.56 154 CYS A C 1
ATOM 1259 O O . CYS A 1 154 ? -9.142 7.126 16.024 1.00 96.56 154 CYS A O 1
ATOM 1261 N N . ARG A 1 155 ? -9.776 8.345 14.245 1.00 96.75 155 ARG A N 1
ATOM 1262 C CA . ARG A 1 155 ? -10.757 9.160 14.987 1.00 96.75 155 ARG A CA 1
ATOM 1263 C C . ARG A 1 155 ? -11.951 8.335 15.459 1.00 96.75 155 ARG A C 1
ATOM 1265 O O . ARG A 1 155 ? -12.452 8.594 16.547 1.00 96.75 155 ARG A O 1
ATOM 1272 N N . ILE A 1 156 ? -12.416 7.376 14.656 1.00 96.12 156 ILE A N 1
ATOM 1273 C CA . ILE A 1 156 ? -13.523 6.487 15.035 1.00 96.12 156 ILE A CA 1
ATOM 1274 C C . ILE A 1 156 ? -13.087 5.583 16.191 1.00 96.12 156 ILE A C 1
ATOM 1276 O O . ILE A 1 156 ? -13.772 5.535 17.210 1.00 96.12 156 ILE A O 1
ATOM 1280 N N . LEU A 1 157 ? -11.922 4.939 16.073 1.00 94.88 157 LEU A N 1
ATOM 1281 C CA . LEU A 1 157 ? -11.390 4.057 17.118 1.00 94.88 157 LEU A CA 1
ATOM 1282 C C . LEU A 1 157 ? -11.103 4.812 18.422 1.00 94.88 157 LEU A C 1
ATOM 1284 O O . LEU A 1 157 ? -11.470 4.340 19.490 1.00 94.88 157 LEU A O 1
ATOM 1288 N N . SER A 1 158 ? -10.523 6.015 18.342 1.00 92.56 158 SER A N 1
ATOM 1289 C CA . SER A 1 158 ? -10.218 6.837 19.527 1.00 92.56 158 SER A CA 1
ATOM 1290 C C . SER A 1 158 ? -11.457 7.311 20.292 1.00 92.56 158 SER A C 1
ATOM 1292 O O . SER A 1 158 ? -11.342 7.644 21.461 1.00 92.56 158 SER A O 1
ATOM 1294 N N . LYS A 1 159 ? -12.634 7.386 19.654 1.00 87.50 159 LYS A N 1
ATOM 1295 C CA . LYS A 1 159 ? -13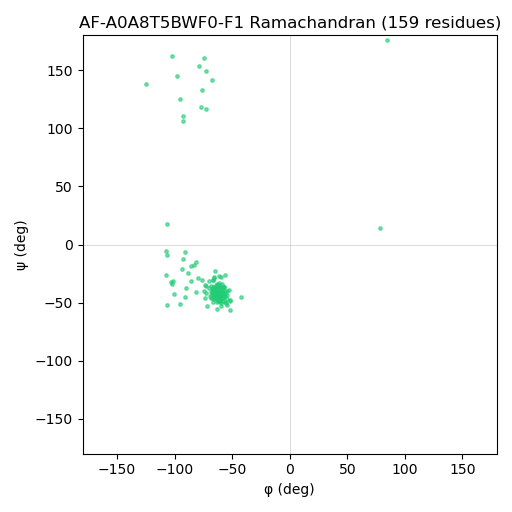.891 7.768 20.327 1.00 87.50 159 LYS A CA 1
ATOM 1296 C C . LYS A 1 159 ? -14.552 6.608 21.075 1.00 87.50 159 LYS A C 1
ATOM 1298 O O . LYS A 1 159 ? -15.486 6.847 21.834 1.00 87.50 159 LYS A O 1
ATOM 1303 N N . LYS A 1 160 ? -14.134 5.374 20.789 1.00 68.31 160 LYS A N 1
ATOM 1304 C CA . LYS A 1 160 ? -14.672 4.141 21.379 1.00 68.31 160 LYS A CA 1
ATOM 1305 C C . LYS A 1 160 ? -13.724 3.493 22.397 1.00 68.31 160 LYS A C 1
ATOM 1307 O O . LYS A 1 160 ? -14.138 2.530 23.037 1.00 68.31 160 LYS A O 1
ATOM 1312 N N . ALA A 1 161 ? -12.487 3.984 22.495 1.00 58.50 161 ALA A N 1
ATOM 1313 C CA . ALA A 1 161 ? -11.507 3.620 23.519 1.00 58.50 161 ALA A CA 1
ATOM 1314 C C . ALA A 1 161 ? -11.757 4.418 24.804 1.00 58.50 161 ALA A C 1
ATOM 1316 O O . ALA A 1 161 ? -11.569 3.826 25.888 1.00 58.50 161 ALA A O 1
#